Protein AF-A0A382H571-F1 (afdb_monomer)

Nearest PDB structures (foldseek):
  9b1o-assembly1_A  TM=7.768E-01  e=1.531E+00  Homo sapiens
  8wjh-assembly1_A  TM=6.408E-01  e=2.108E+00  Homo sapiens
  8jtv-assembly1_A  TM=7.152E-01  e=9.396E+00  Homo sapiens
  8yf1-assembly1_B  TM=5.845E-01  e=9.396E+00  Homo sapiens

Structure (mmCIF, N/CA/C/O backbone):
data_AF-A0A382H571-F1
#
_entry.id   AF-A0A382H571-F1
#
loop_
_atom_site.group_PDB
_atom_site.id
_atom_site.type_symbol
_atom_site.label_atom_id
_atom_site.label_alt_id
_atom_site.label_comp_id
_atom_site.label_asym_id
_atom_site.label_entity_id
_atom_site.label_seq_id
_atom_site.pdbx_PDB_ins_code
_atom_site.Cartn_x
_atom_site.Cartn_y
_atom_site.Cartn_z
_atom_site.occupancy
_atom_site.B_iso_or_equiv
_atom_site.auth_seq_id
_atom_site.auth_comp_id
_atom_site.auth_asym_id
_atom_site.auth_atom_id
_atom_site.pdbx_PDB_model_num
ATOM 1 N N . MET A 1 1 ? -2.667 -14.119 4.558 1.00 43.91 1 MET A N 1
ATOM 2 C CA . MET A 1 1 ? -2.017 -14.903 3.479 1.00 43.91 1 MET A CA 1
ATOM 3 C C . MET A 1 1 ? -1.829 -14.104 2.186 1.00 43.91 1 MET A C 1
ATOM 5 O O . MET A 1 1 ? -0.728 -14.158 1.660 1.00 43.91 1 MET A O 1
ATOM 9 N N . SER A 1 2 ? -2.808 -13.308 1.715 1.00 62.41 2 SER A N 1
ATOM 10 C CA . SER A 1 2 ? -2.658 -12.503 0.475 1.00 62.41 2 SER A CA 1
ATOM 11 C C . SER A 1 2 ? -1.492 -11.493 0.506 1.00 62.41 2 SER A C 1
ATOM 13 O O . SER A 1 2 ? -0.691 -11.448 -0.422 1.00 62.41 2 SER A O 1
ATOM 15 N N . TYR A 1 3 ? -1.328 -10.744 1.607 1.00 66.88 3 TYR A N 1
ATOM 16 C CA . TYR A 1 3 ? -0.300 -9.695 1.722 1.00 66.88 3 TYR A CA 1
ATOM 17 C C . TYR A 1 3 ? 1.137 -10.214 1.540 1.00 66.88 3 TYR A C 1
ATOM 19 O O . TYR A 1 3 ? 1.905 -9.653 0.764 1.00 66.88 3 TYR A O 1
ATOM 27 N N . TYR A 1 4 ? 1.499 -11.314 2.210 1.00 75.00 4 TYR A N 1
ATOM 28 C CA . TYR A 1 4 ? 2.846 -11.886 2.106 1.00 75.00 4 TYR A CA 1
ATOM 29 C C . TYR A 1 4 ? 3.118 -12.502 0.727 1.00 75.00 4 TYR A C 1
ATOM 31 O O . TYR A 1 4 ? 4.234 -12.382 0.227 1.00 75.00 4 TYR A O 1
ATOM 39 N N . GLY A 1 5 ? 2.099 -13.101 0.095 1.00 76.31 5 GLY A N 1
ATOM 40 C CA . GLY A 1 5 ? 2.202 -13.619 -1.271 1.00 76.31 5 GLY A CA 1
ATOM 41 C C . GLY A 1 5 ? 2.428 -12.506 -2.296 1.00 76.31 5 GLY A C 1
ATOM 42 O O . GLY A 1 5 ? 3.357 -12.586 -3.093 1.00 76.31 5 GLY A O 1
ATOM 43 N N . MET A 1 6 ? 1.649 -11.422 -2.220 1.00 80.94 6 MET A N 1
ATOM 44 C CA . MET A 1 6 ? 1.835 -10.261 -3.094 1.00 80.94 6 MET A CA 1
ATOM 45 C C . MET A 1 6 ? 3.199 -9.602 -2.874 1.00 80.94 6 MET A C 1
ATOM 47 O O . MET A 1 6 ? 3.902 -9.325 -3.837 1.00 80.94 6 MET A O 1
ATOM 51 N N . ARG A 1 7 ? 3.626 -9.443 -1.617 1.00 77.12 7 ARG A N 1
ATOM 52 C CA . ARG A 1 7 ? 4.930 -8.867 -1.263 1.00 77.12 7 ARG A CA 1
ATOM 53 C C . ARG A 1 7 ? 6.107 -9.650 -1.864 1.00 77.12 7 ARG A C 1
ATOM 55 O O . ARG A 1 7 ? 7.063 -9.031 -2.321 1.00 77.12 7 ARG A O 1
ATOM 62 N N . ALA A 1 8 ? 6.028 -10.982 -1.880 1.00 74.25 8 ALA A N 1
ATOM 63 C CA . ALA A 1 8 ? 7.051 -11.845 -2.476 1.00 74.25 8 ALA A CA 1
ATOM 64 C C . ALA A 1 8 ? 7.088 -11.747 -4.010 1.00 74.25 8 ALA A C 1
ATOM 66 O O . ALA A 1 8 ? 8.161 -11.792 -4.607 1.00 74.25 8 ALA A O 1
ATOM 67 N N . LEU A 1 9 ? 5.924 -11.587 -4.642 1.00 81.94 9 LEU A N 1
ATOM 68 C CA . LEU A 1 9 ? 5.798 -11.514 -6.098 1.00 81.94 9 LEU A CA 1
ATOM 69 C C . LEU A 1 9 ? 6.014 -10.102 -6.656 1.00 81.94 9 LEU A C 1
ATOM 71 O O . LEU A 1 9 ? 6.332 -9.970 -7.831 1.00 81.94 9 LEU A O 1
ATOM 75 N N . LEU A 1 10 ? 5.884 -9.053 -5.839 1.00 83.38 10 LEU A N 1
ATOM 76 C CA . LEU A 1 10 ? 5.901 -7.662 -6.296 1.00 83.38 10 LEU A CA 1
ATOM 77 C C . LEU A 1 10 ? 7.212 -7.287 -6.996 1.00 83.38 10 LEU A C 1
ATOM 79 O O . LEU A 1 10 ? 7.202 -6.790 -8.117 1.00 83.38 10 LEU A O 1
ATOM 83 N N . VAL A 1 11 ? 8.346 -7.538 -6.335 1.00 85.50 11 VAL A N 1
ATOM 84 C CA . VAL A 1 11 ? 9.672 -7.237 -6.897 1.00 85.50 11 VAL A CA 1
ATOM 85 C C . VAL A 1 11 ? 9.929 -8.096 -8.128 1.00 85.50 11 VAL A C 1
ATOM 87 O O . VAL A 1 11 ? 10.420 -7.583 -9.124 1.00 85.50 11 VAL A O 1
ATOM 90 N N . LEU A 1 12 ? 9.527 -9.369 -8.077 1.00 85.69 12 LEU A N 1
ATOM 91 C CA . LEU A 1 12 ? 9.708 -10.325 -9.166 1.00 85.69 12 LEU A CA 1
ATOM 92 C C . LEU A 1 12 ? 8.917 -9.923 -10.421 1.00 85.69 12 LEU A C 1
ATOM 94 O O . LEU A 1 12 ? 9.431 -10.033 -11.528 1.00 85.69 12 LEU A O 1
ATOM 98 N N . TYR A 1 13 ? 7.703 -9.395 -10.245 1.00 86.00 13 TYR A N 1
ATOM 99 C CA . TYR A 1 13 ? 6.881 -8.836 -11.318 1.00 86.00 13 TYR A CA 1
ATOM 100 C C . TYR A 1 13 ? 7.481 -7.545 -11.893 1.00 86.00 13 TYR A C 1
ATOM 102 O O . TYR A 1 13 ? 7.550 -7.386 -13.110 1.00 86.00 13 TYR A O 1
ATOM 110 N N . MET A 1 14 ? 7.973 -6.642 -11.035 1.00 85.88 14 MET A N 1
ATOM 111 C CA . MET A 1 14 ? 8.603 -5.392 -11.480 1.00 85.88 14 MET A CA 1
ATOM 112 C C . MET A 1 14 ? 9.878 -5.646 -12.298 1.00 85.88 14 MET A C 1
ATOM 114 O O . MET A 1 14 ? 10.071 -5.015 -13.331 1.00 85.88 14 MET A O 1
ATOM 118 N N . THR A 1 15 ? 10.729 -6.585 -11.873 1.00 88.50 15 THR A N 1
ATOM 119 C CA . THR A 1 15 ? 11.991 -6.906 -12.566 1.00 88.50 15 THR A CA 1
ATOM 120 C C . THR A 1 15 ? 11.844 -7.943 -13.680 1.00 88.50 15 THR A C 1
ATOM 122 O O . THR A 1 15 ? 12.809 -8.208 -14.394 1.00 88.50 15 THR A O 1
ATOM 125 N N . GLY A 1 16 ? 10.679 -8.587 -13.797 1.00 84.62 16 GLY A N 1
ATOM 126 C CA . GLY A 1 16 ? 10.419 -9.619 -14.800 1.00 84.62 16 GLY A CA 1
ATOM 127 C C . GLY A 1 16 ? 10.521 -9.074 -16.225 1.00 84.62 16 GLY A C 1
ATOM 128 O O . GLY A 1 16 ? 10.197 -7.913 -16.477 1.00 84.62 16 GLY A O 1
ATOM 129 N N . ALA A 1 17 ? 10.972 -9.907 -17.163 1.00 77.56 17 ALA A N 1
ATOM 130 C CA . ALA A 1 17 ? 11.160 -9.502 -18.552 1.00 77.56 17 ALA A CA 1
ATOM 131 C C . ALA A 1 17 ? 9.821 -9.193 -19.248 1.00 77.56 17 ALA A C 1
ATOM 133 O O . ALA A 1 17 ? 8.824 -9.882 -19.045 1.00 77.56 17 ALA A O 1
ATOM 134 N N . ILE A 1 18 ? 9.821 -8.185 -20.125 1.00 75.94 18 ILE A N 1
ATOM 135 C CA . ILE A 1 18 ? 8.622 -7.719 -20.851 1.00 75.94 18 ILE A CA 1
ATOM 136 C C . ILE A 1 18 ? 8.166 -8.740 -21.913 1.00 75.94 18 ILE A C 1
ATOM 138 O O . ILE A 1 18 ? 7.001 -8.772 -22.293 1.00 75.94 18 ILE A O 1
ATOM 142 N N . THR A 1 19 ? 9.076 -9.583 -22.409 1.00 70.81 19 THR A N 1
ATOM 143 C CA . THR A 1 19 ? 8.853 -10.442 -23.589 1.00 70.81 19 THR A CA 1
ATOM 144 C C . THR A 1 19 ? 8.652 -11.928 -23.273 1.00 70.81 19 THR A C 1
ATOM 146 O O . THR A 1 19 ? 8.648 -12.745 -24.192 1.00 70.81 19 THR A O 1
ATOM 149 N N . GLU A 1 20 ? 8.534 -12.311 -22.002 1.00 72.38 20 GLU A N 1
ATOM 150 C CA . GLU A 1 20 ? 8.314 -13.708 -21.602 1.00 72.38 20 GLU A CA 1
ATOM 151 C C . GLU A 1 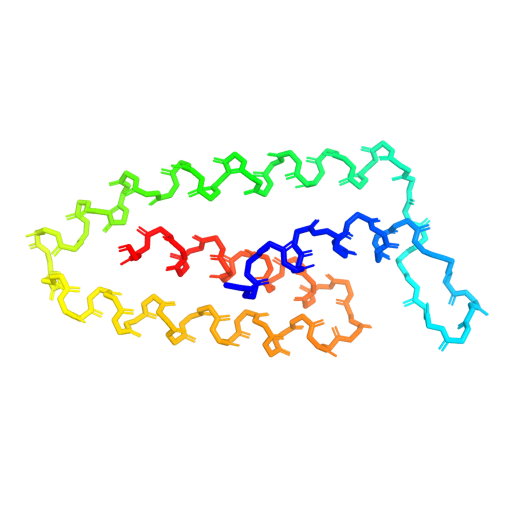20 ? 6.828 -14.113 -21.613 1.00 72.38 20 GLU A C 1
ATOM 153 O O . GLU A 1 20 ? 5.932 -13.290 -21.779 1.00 72.38 20 GLU A O 1
ATOM 158 N N . PHE A 1 21 ? 6.561 -15.411 -21.415 1.00 68.12 21 PHE A N 1
ATOM 159 C CA . PHE A 1 21 ? 5.206 -15.973 -21.308 1.00 68.12 21 PHE A CA 1
ATOM 160 C C . PHE A 1 21 ? 4.386 -15.354 -20.157 1.00 68.12 21 PHE A C 1
ATOM 162 O O . PHE A 1 21 ? 3.159 -15.331 -20.219 1.00 68.12 21 PHE A O 1
ATOM 169 N N . ASN A 1 22 ? 5.060 -14.841 -19.121 1.00 67.81 22 ASN A N 1
ATOM 170 C CA . ASN A 1 22 ? 4.461 -14.056 -18.046 1.00 67.81 22 ASN A CA 1
ATOM 171 C C . ASN A 1 22 ? 5.164 -12.687 -17.979 1.00 67.81 22 ASN A C 1
ATOM 173 O O . ASN A 1 22 ? 6.171 -12.563 -17.277 1.00 67.81 22 ASN A O 1
ATOM 177 N N . PRO A 1 23 ? 4.707 -11.700 -18.769 1.00 72.75 23 PRO A N 1
ATOM 178 C CA . PRO A 1 23 ? 5.404 -10.431 -18.911 1.00 72.75 23 PRO A CA 1
ATOM 179 C C . PRO A 1 23 ? 5.420 -9.656 -17.588 1.00 72.75 23 PRO A C 1
ATOM 181 O O . PRO A 1 23 ? 4.381 -9.446 -16.961 1.00 72.75 23 PRO A O 1
ATOM 184 N N . GLY A 1 24 ? 6.616 -9.237 -17.174 1.00 81.81 24 GLY A N 1
ATOM 185 C CA . GLY A 1 24 ? 6.820 -8.279 -16.087 1.00 81.81 24 GLY A CA 1
ATOM 186 C C . GLY A 1 24 ? 6.915 -6.839 -16.596 1.00 81.81 24 GLY A C 1
ATOM 187 O O . GLY A 1 24 ? 6.636 -6.557 -17.763 1.00 81.81 24 GLY A O 1
ATOM 188 N N . LEU A 1 25 ? 7.336 -5.919 -15.725 1.00 83.19 25 LEU A N 1
ATOM 189 C CA . LEU A 1 25 ? 7.485 -4.495 -16.073 1.00 83.19 25 LEU A CA 1
ATOM 190 C C . LEU A 1 25 ? 8.867 -4.141 -16.650 1.00 83.19 25 LEU A C 1
ATOM 192 O O . LEU A 1 25 ? 9.046 -3.057 -17.198 1.00 83.19 25 LEU A O 1
ATOM 196 N N . GLY A 1 26 ? 9.852 -5.039 -16.555 1.00 84.94 26 GLY A N 1
ATOM 197 C CA . GLY A 1 26 ? 11.206 -4.821 -17.074 1.00 84.94 26 GLY A CA 1
ATOM 198 C C . GLY A 1 26 ? 11.997 -3.719 -16.364 1.00 84.94 26 GLY A C 1
ATOM 199 O O . GLY A 1 26 ? 12.971 -3.218 -16.924 1.00 84.94 26 GLY A O 1
ATOM 200 N N . TRP A 1 27 ? 11.590 -3.322 -15.158 1.00 89.25 27 TRP A N 1
ATOM 201 C CA . TRP A 1 27 ? 12.270 -2.286 -14.385 1.00 89.25 27 TRP A CA 1
ATOM 202 C C . TRP A 1 27 ? 13.574 -2.801 -13.777 1.00 89.25 27 TRP A C 1
ATOM 204 O O . TRP A 1 27 ? 13.766 -4.002 -13.557 1.00 89.25 27 TRP A O 1
ATOM 214 N N . SER A 1 28 ? 14.483 -1.883 -13.454 1.00 91.56 28 SER A N 1
ATOM 215 C CA . SER A 1 28 ? 15.729 -2.253 -12.793 1.00 91.56 28 SER A CA 1
ATOM 216 C C . SER A 1 28 ? 15.476 -2.766 -11.372 1.00 91.56 28 SER A C 1
ATOM 218 O O . SER A 1 28 ? 14.542 -2.360 -10.674 1.00 91.56 28 SER A O 1
ATOM 220 N N . GLN A 1 29 ? 16.379 -3.621 -10.887 1.00 87.75 29 GLN A N 1
ATOM 221 C CA . GLN A 1 29 ? 16.338 -4.100 -9.504 1.00 87.75 29 GLN A CA 1
ATOM 222 C C . GLN A 1 29 ? 16.353 -2.941 -8.493 1.00 87.75 29 GLN A C 1
ATOM 224 O O . GLN A 1 29 ? 15.729 -3.050 -7.440 1.00 87.75 29 GLN A O 1
ATOM 229 N N . MET A 1 30 ? 17.045 -1.841 -8.809 1.00 91.38 30 MET A N 1
ATOM 230 C CA . MET A 1 30 ? 17.128 -0.655 -7.956 1.00 91.38 30 MET A CA 1
ATOM 231 C C . MET A 1 30 ? 15.774 0.054 -7.841 1.00 91.38 30 MET A C 1
ATOM 233 O O . MET A 1 30 ? 15.326 0.326 -6.727 1.00 91.38 30 MET A O 1
ATOM 237 N N . GLU A 1 31 ? 15.097 0.295 -8.965 1.00 89.31 31 GLU A N 1
ATOM 238 C CA . GLU A 1 31 ? 13.763 0.913 -8.998 1.00 89.31 31 GLU A CA 1
ATOM 239 C C . GLU A 1 31 ? 12.731 0.045 -8.273 1.00 89.31 31 GLU A C 1
ATOM 241 O 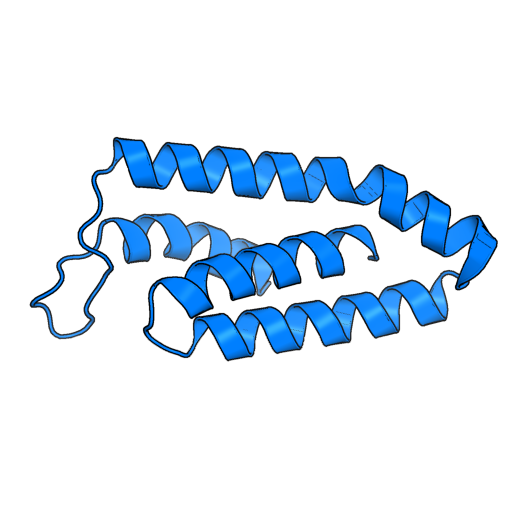O . GLU A 1 31 ? 11.991 0.533 -7.418 1.00 89.31 31 GLU A O 1
ATOM 246 N N . ALA A 1 32 ? 12.742 -1.264 -8.537 1.00 89.00 32 ALA A N 1
ATOM 247 C CA . ALA A 1 32 ? 11.840 -2.217 -7.901 1.00 89.00 32 ALA A CA 1
ATOM 248 C C . ALA A 1 32 ? 11.996 -2.237 -6.368 1.00 89.00 32 ALA A C 1
ATOM 250 O O . ALA A 1 32 ? 11.003 -2.253 -5.639 1.00 89.00 32 ALA A O 1
ATOM 251 N N . GLN A 1 33 ? 13.234 -2.197 -5.859 1.00 89.94 33 GLN A N 1
ATOM 252 C CA . GLN A 1 33 ? 13.494 -2.146 -4.414 1.00 89.94 33 GLN A CA 1
ATOM 253 C C . GLN A 1 33 ? 13.100 -0.801 -3.799 1.00 89.94 33 GLN A C 1
ATOM 255 O O . GLN A 1 33 ? 12.581 -0.777 -2.682 1.00 89.94 33 GLN A O 1
ATOM 260 N N . ALA A 1 34 ? 13.298 0.311 -4.513 1.00 92.94 34 ALA A N 1
ATOM 261 C CA . ALA A 1 34 ? 12.871 1.628 -4.051 1.00 92.94 34 ALA A CA 1
ATOM 262 C C . ALA A 1 34 ? 11.344 1.693 -3.886 1.00 92.94 34 ALA A C 1
ATOM 264 O O . ALA A 1 34 ? 10.851 2.070 -2.822 1.00 92.94 34 ALA A O 1
ATOM 265 N N . ILE A 1 35 ? 10.593 1.246 -4.897 1.00 92.06 35 ILE A N 1
ATOM 266 C CA . ILE A 1 35 ? 9.122 1.207 -4.863 1.00 92.06 35 ILE A CA 1
ATOM 267 C C . ILE A 1 35 ? 8.634 0.275 -3.758 1.00 92.06 35 ILE A C 1
ATOM 269 O O . ILE A 1 35 ? 7.745 0.634 -2.988 1.00 92.06 35 ILE A O 1
ATOM 273 N N . TYR A 1 36 ? 9.249 -0.897 -3.630 1.00 90.88 36 TYR A N 1
ATOM 274 C CA . TYR A 1 36 ? 8.935 -1.837 -2.564 1.00 90.88 36 TYR A CA 1
ATOM 275 C C . TYR A 1 36 ? 9.181 -1.253 -1.165 1.00 90.88 36 TYR A C 1
ATOM 277 O O . TYR A 1 36 ? 8.338 -1.399 -0.278 1.00 90.88 36 TYR A O 1
ATOM 285 N N . GLY A 1 37 ? 10.307 -0.565 -0.961 1.00 91.75 37 GLY A N 1
ATOM 286 C CA . GLY A 1 37 ? 10.631 0.096 0.302 1.00 91.75 37 GLY A CA 1
ATOM 287 C C . GLY A 1 37 ? 9.616 1.180 0.662 1.00 91.75 37 GLY A C 1
ATOM 288 O O . GLY A 1 37 ? 9.127 1.208 1.793 1.00 91.75 37 GLY A O 1
ATOM 289 N N . ILE A 1 38 ? 9.238 2.015 -0.312 1.00 94.00 38 ILE A N 1
ATOM 290 C CA . ILE A 1 38 ? 8.198 3.040 -0.145 1.00 94.00 38 ILE A CA 1
ATOM 291 C C . ILE A 1 38 ? 6.857 2.388 0.195 1.00 94.00 38 ILE A C 1
ATOM 293 O O . ILE A 1 38 ? 6.212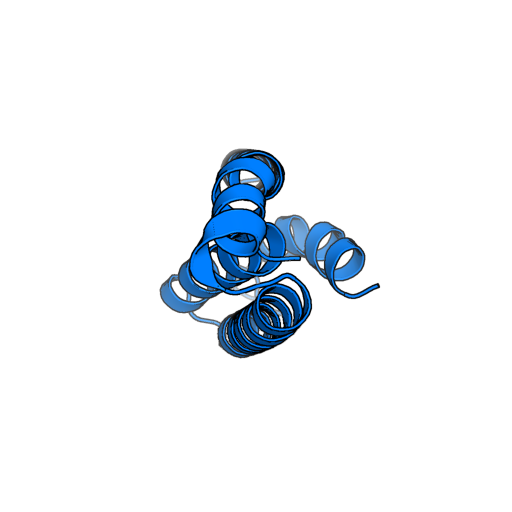 2.799 1.155 1.00 94.00 38 ILE A O 1
ATOM 297 N N . TYR A 1 39 ? 6.456 1.351 -0.542 1.00 91.88 39 TYR A N 1
ATOM 298 C CA . TYR A 1 39 ? 5.212 0.624 -0.299 1.00 91.88 39 TYR A CA 1
ATOM 299 C C . TYR A 1 39 ? 5.151 0.075 1.132 1.00 91.88 39 TYR A C 1
ATOM 301 O O . TYR A 1 39 ? 4.199 0.355 1.858 1.00 91.88 39 TYR A O 1
ATOM 309 N N . VAL A 1 40 ? 6.187 -0.641 1.577 1.00 91.19 40 VAL A N 1
ATOM 310 C CA . VAL A 1 40 ? 6.240 -1.197 2.937 1.00 91.19 40 VAL A CA 1
ATOM 311 C C . VAL A 1 40 ? 6.226 -0.084 3.986 1.00 91.19 40 VAL A C 1
ATOM 313 O O . VAL A 1 40 ? 5.483 -0.181 4.962 1.00 91.19 40 VAL A O 1
ATOM 316 N N . GLY A 1 41 ? 7.004 0.983 3.785 1.00 94.06 41 GLY A N 1
ATOM 317 C CA . GLY A 1 41 ? 7.022 2.134 4.688 1.00 94.06 41 GLY A CA 1
ATOM 318 C C . GLY A 1 41 ? 5.647 2.790 4.821 1.00 94.06 41 GLY A C 1
ATOM 319 O O . GLY A 1 41 ? 5.206 3.076 5.932 1.00 94.06 41 GLY A O 1
ATOM 320 N N . MET A 1 42 ? 4.936 2.953 3.705 1.00 94.50 42 MET A N 1
ATOM 321 C CA . MET A 1 42 ? 3.599 3.544 3.680 1.00 94.50 42 MET A CA 1
ATOM 322 C C . MET A 1 42 ? 2.547 2.650 4.332 1.00 94.50 42 MET A C 1
ATOM 324 O O . MET A 1 42 ? 1.699 3.167 5.052 1.00 94.50 42 MET A O 1
ATOM 328 N N . VAL A 1 43 ? 2.619 1.326 4.152 1.00 92.31 43 VAL A N 1
ATOM 329 C CA . VAL A 1 43 ? 1.727 0.384 4.853 1.00 92.31 43 VAL A CA 1
ATOM 330 C C . VAL A 1 43 ? 1.834 0.569 6.366 1.00 92.31 43 VAL A C 1
ATOM 332 O O . VAL A 1 43 ? 0.813 0.702 7.032 1.00 92.31 43 VAL A O 1
ATOM 335 N N . TYR A 1 44 ? 3.053 0.625 6.910 1.00 92.56 44 TYR A N 1
ATOM 336 C CA . TYR A 1 44 ? 3.248 0.828 8.349 1.00 92.56 44 TYR A CA 1
ATOM 337 C C . TYR A 1 44 ? 2.865 2.235 8.808 1.00 92.56 44 TYR A C 1
ATOM 339 O O . TYR A 1 44 ? 2.296 2.392 9.886 1.00 92.56 44 TYR A O 1
ATOM 347 N N . PHE A 1 45 ? 3.147 3.253 7.996 1.00 94.75 45 PHE A N 1
ATOM 348 C CA . PHE A 1 45 ? 2.768 4.629 8.298 1.00 94.75 45 PHE A CA 1
ATOM 349 C C . PHE A 1 45 ? 1.245 4.802 8.374 1.00 94.75 45 PHE A C 1
ATOM 351 O O . PHE A 1 45 ? 0.751 5.450 9.294 1.00 94.75 45 PHE A O 1
ATOM 358 N N . MET A 1 46 ? 0.496 4.194 7.448 1.00 94.50 46 MET A N 1
ATOM 359 C CA . MET A 1 46 ? -0.949 4.398 7.306 1.00 94.50 46 MET A CA 1
ATOM 360 C C . MET A 1 46 ? -1.775 3.813 8.464 1.00 94.50 46 MET A C 1
ATOM 362 O O . MET A 1 46 ? -2.912 4.238 8.670 1.00 94.50 46 MET A O 1
ATOM 366 N N . VAL A 1 47 ? -1.199 2.913 9.270 1.00 92.12 47 VAL A N 1
ATOM 367 C CA . VAL A 1 47 ? -1.836 2.379 10.489 1.00 92.12 47 VAL A CA 1
ATOM 368 C C . VAL A 1 47 ? -2.173 3.496 11.483 1.00 92.12 47 VAL A C 1
ATOM 370 O O . VAL A 1 47 ? -3.212 3.454 12.134 1.00 92.12 47 VAL A O 1
ATOM 373 N N . VAL A 1 48 ? -1.333 4.532 11.585 1.00 94.00 48 VAL A N 1
ATOM 374 C CA . VAL A 1 48 ? -1.544 5.639 12.534 1.00 94.00 48 VAL A CA 1
ATOM 375 C C . VAL A 1 48 ? -2.784 6.480 12.183 1.00 94.00 48 VAL A C 1
ATOM 377 O O . VAL A 1 48 ? -3.688 6.575 13.018 1.00 94.00 48 VAL A O 1
ATOM 380 N N . PRO A 1 49 ? -2.890 7.088 10.982 1.00 94.75 49 PRO A N 1
ATOM 381 C CA . PRO A 1 49 ? -4.080 7.851 10.618 1.00 94.75 49 PRO A CA 1
ATOM 382 C C . PRO A 1 49 ? -5.322 6.967 10.455 1.00 94.75 49 PRO A C 1
ATOM 384 O O . PRO A 1 49 ? -6.428 7.423 10.741 1.00 94.75 49 PRO A O 1
ATOM 387 N N . GLY A 1 50 ? -5.169 5.715 10.017 1.00 92.12 50 GLY A N 1
ATOM 388 C CA . GLY A 1 50 ? -6.298 4.803 9.858 1.00 92.12 50 GLY A CA 1
ATOM 389 C C . GLY A 1 50 ? -6.879 4.323 11.190 1.00 92.12 50 GLY A C 1
ATOM 390 O O . GLY A 1 50 ? -8.100 4.323 11.339 1.00 92.12 50 GLY A O 1
ATOM 391 N N . GLY A 1 51 ? -6.037 4.053 12.193 1.00 92.06 51 GLY A N 1
ATOM 392 C CA . GLY A 1 51 ? -6.477 3.781 13.565 1.00 92.06 51 GLY A CA 1
ATOM 393 C C . GLY A 1 51 ? -7.217 4.972 14.174 1.00 92.06 51 GLY A C 1
ATOM 394 O O . GLY A 1 51 ? -8.335 4.827 14.660 1.00 92.06 51 GLY A O 1
ATOM 395 N N . TRP A 1 52 ? -6.673 6.185 14.027 1.00 94.81 52 TRP A N 1
ATOM 396 C CA . TRP A 1 52 ? -7.360 7.401 14.474 1.00 94.81 52 TRP A CA 1
ATOM 397 C C . TRP A 1 52 ? -8.737 7.579 13.809 1.00 94.81 52 TRP A C 1
ATOM 399 O O . TRP A 1 52 ? -9.707 7.957 14.471 1.00 94.81 52 TRP A O 1
ATOM 409 N N . LEU A 1 53 ? -8.848 7.285 12.511 1.00 92.62 53 LEU A N 1
ATOM 410 C CA . LEU A 1 53 ? -10.110 7.352 11.772 1.00 92.62 53 LEU A CA 1
ATOM 411 C C . LEU A 1 53 ? -11.116 6.285 12.244 1.00 92.62 53 LEU A C 1
ATOM 413 O O . LEU A 1 53 ? -12.320 6.558 12.328 1.00 92.62 53 LEU A O 1
ATOM 417 N N . ALA A 1 54 ? -10.633 5.085 12.573 1.00 92.12 54 ALA A N 1
ATOM 418 C CA . ALA A 1 54 ? -11.443 4.013 13.141 1.00 92.12 54 ALA A CA 1
ATOM 419 C C . ALA A 1 54 ? -11.984 4.385 14.529 1.00 92.12 5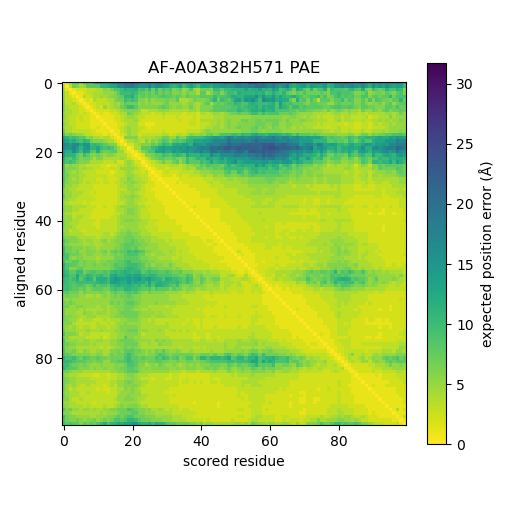4 ALA A C 1
ATOM 421 O O . ALA A 1 54 ? -13.173 4.182 14.781 1.00 92.12 54 ALA A O 1
ATOM 422 N N . ASP A 1 55 ? -11.154 4.988 15.378 1.00 92.00 55 ASP A N 1
ATOM 423 C CA . ASP A 1 55 ? -11.498 5.332 16.761 1.00 92.00 55 ASP A CA 1
ATOM 424 C C . ASP A 1 55 ? -12.491 6.499 16.852 1.00 92.00 55 ASP A C 1
ATOM 426 O O . ASP A 1 55 ? -13.391 6.490 17.690 1.00 92.00 55 ASP A O 1
ATOM 430 N N . ASN A 1 56 ? -12.346 7.508 15.985 1.00 92.31 56 ASN A N 1
ATOM 431 C CA . ASN A 1 56 ? -13.060 8.781 16.140 1.00 92.31 56 ASN A CA 1
ATOM 432 C C . ASN A 1 56 ? -14.252 8.969 15.194 1.00 92.31 56 ASN A C 1
ATOM 434 O O . ASN A 1 56 ? -15.129 9.780 15.487 1.00 92.31 56 ASN A O 1
ATOM 438 N N . ILE A 1 57 ? -14.287 8.280 14.048 1.00 92.69 57 ILE A N 1
ATOM 439 C CA . ILE A 1 57 ? -15.263 8.577 12.982 1.00 92.69 57 ILE A CA 1
ATOM 440 C C . ILE A 1 57 ? -16.065 7.337 12.590 1.00 92.69 57 ILE A C 1
ATOM 442 O O . ILE A 1 57 ? -17.295 7.377 12.558 1.00 92.69 57 ILE A O 1
ATOM 446 N N . LEU A 1 58 ? -15.390 6.238 12.247 1.00 87.94 58 LEU A N 1
ATOM 447 C CA . LEU A 1 58 ? -16.044 5.091 11.605 1.00 87.94 58 LEU A CA 1
ATOM 448 C C . LEU A 1 58 ? -16.522 4.027 12.600 1.00 87.94 58 LEU A C 1
ATOM 450 O O . LEU A 1 58 ? -17.540 3.374 12.354 1.00 87.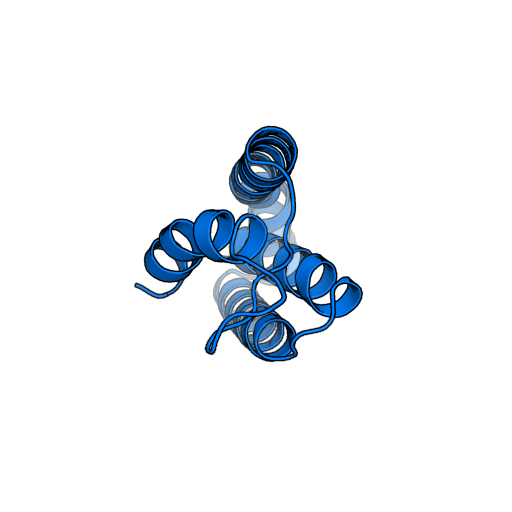94 58 LEU A O 1
ATOM 454 N N . GLY A 1 59 ? -15.801 3.846 13.704 1.00 89.12 59 GLY A N 1
ATOM 455 C CA . GLY A 1 59 ? -15.899 2.670 14.561 1.00 89.12 59 GLY A CA 1
ATOM 456 C C . GLY A 1 59 ? -15.183 1.459 13.950 1.00 89.12 59 GLY A C 1
ATOM 457 O O . GLY A 1 59 ? -15.238 1.222 12.739 1.00 89.12 59 GLY A O 1
ATOM 458 N N . HIS A 1 60 ? -14.549 0.647 14.801 1.00 87.81 60 HIS A N 1
ATOM 459 C CA . HIS A 1 60 ? -13.672 -0.459 14.389 1.00 87.81 60 HIS A CA 1
ATOM 460 C C . HIS A 1 60 ? -14.304 -1.430 13.378 1.00 87.81 60 HIS A C 1
ATOM 462 O O . HIS A 1 60 ? -13.682 -1.776 12.380 1.00 87.81 60 HIS A O 1
ATOM 468 N N . GLN A 1 61 ? -15.563 -1.839 13.578 1.00 91.44 61 GLN A N 1
ATOM 469 C CA . GLN A 1 61 ? -16.211 -2.815 12.691 1.00 91.44 61 GLN A CA 1
ATOM 470 C C . GLN A 1 61 ? -16.382 -2.289 11.256 1.00 91.44 61 GLN A C 1
ATOM 472 O O . GLN A 1 61 ? -16.194 -3.033 10.293 1.00 91.44 61 GLN A O 1
ATOM 477 N N . LYS A 1 62 ? -16.730 -1.005 11.098 1.00 91.94 62 LYS A N 1
ATOM 478 C CA . LYS A 1 62 ? -16.885 -0.386 9.776 1.00 91.94 62 LYS A CA 1
ATOM 479 C C . LYS A 1 62 ? -15.530 -0.100 9.141 1.00 91.94 62 LYS A C 1
ATOM 481 O O . LYS A 1 62 ? -15.395 -0.309 7.941 1.00 91.94 62 LYS A O 1
ATOM 486 N N . ALA A 1 63 ? -14.543 0.330 9.929 1.00 92.62 63 ALA A N 1
ATOM 487 C CA . ALA A 1 63 ? -13.179 0.539 9.451 1.00 92.62 63 ALA A CA 1
ATOM 488 C C . ALA A 1 63 ? -12.606 -0.743 8.830 1.00 92.62 63 ALA A C 1
ATOM 490 O O . ALA A 1 63 ? -12.194 -0.721 7.671 1.00 92.62 63 ALA A O 1
ATOM 491 N N . VAL A 1 64 ? -12.740 -1.879 9.524 1.00 93.00 64 VAL A N 1
ATOM 492 C CA . VAL A 1 64 ? -12.293 -3.185 9.017 1.00 93.00 64 VAL A CA 1
ATOM 493 C C . VAL A 1 64 ? -13.034 -3.586 7.738 1.00 93.00 64 VAL A C 1
ATOM 495 O O . VAL A 1 64 ? -12.412 -4.048 6.781 1.00 93.00 64 VAL A O 1
ATOM 498 N N . LEU A 1 65 ? -14.357 -3.385 7.680 1.00 93.75 65 LEU A N 1
ATOM 499 C CA . LEU A 1 65 ? -15.152 -3.711 6.492 1.00 93.75 65 LEU A CA 1
ATOM 500 C C . LEU A 1 65 ? -14.737 -2.866 5.276 1.00 93.75 65 LEU A C 1
ATOM 502 O O . LEU A 1 65 ? -14.525 -3.410 4.191 1.00 93.75 65 LEU A O 1
ATOM 506 N N . TYR A 1 66 ? -14.597 -1.548 5.447 1.00 94.00 66 TYR A N 1
ATOM 507 C CA . TYR A 1 66 ? -14.149 -0.655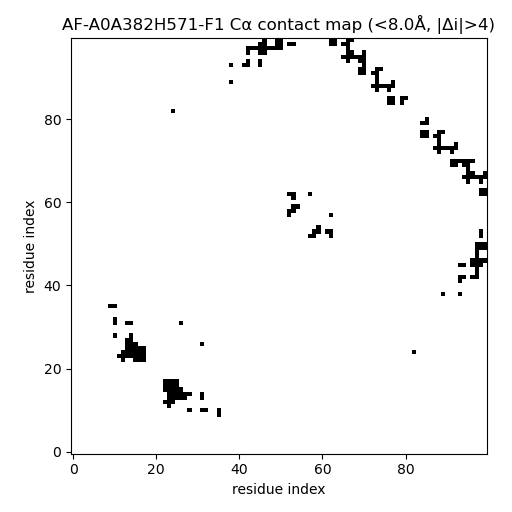 4.377 1.00 94.00 66 TYR A CA 1
ATOM 508 C C . TYR A 1 66 ? -12.707 -0.957 3.959 1.00 94.00 66 TYR A C 1
ATOM 510 O O . TYR A 1 66 ? -12.439 -1.038 2.761 1.00 94.00 66 TYR A O 1
ATOM 518 N N . GLY A 1 67 ? -11.806 -1.207 4.912 1.00 92.94 67 GLY A N 1
ATOM 519 C CA . GLY A 1 67 ? -10.423 -1.600 4.643 1.00 92.94 67 GLY A CA 1
ATOM 520 C C . GLY A 1 67 ? -10.338 -2.868 3.795 1.00 92.94 67 GLY A C 1
ATOM 521 O O . GLY A 1 67 ? -9.676 -2.880 2.756 1.00 92.94 67 GLY A O 1
ATOM 522 N N . ALA A 1 68 ? -11.095 -3.907 4.159 1.00 92.75 68 ALA A N 1
ATOM 523 C CA . AL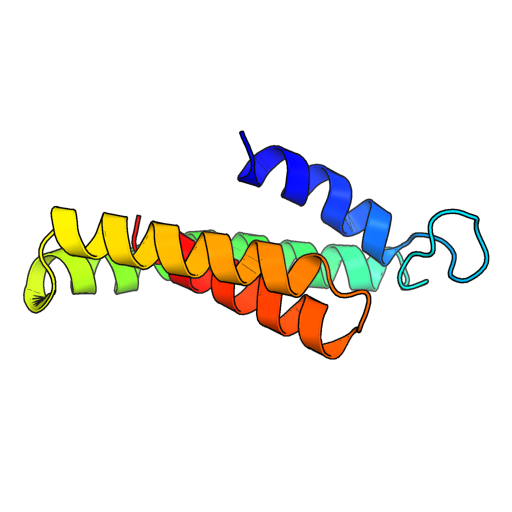A A 1 68 ? -11.160 -5.152 3.398 1.00 92.75 68 ALA A CA 1
ATOM 524 C C . ALA A 1 68 ? -11.692 -4.951 1.966 1.00 92.75 68 ALA A C 1
ATOM 526 O O . ALA A 1 68 ? -11.135 -5.515 1.022 1.00 92.75 68 ALA A O 1
ATOM 527 N N . MET A 1 69 ? -12.729 -4.124 1.779 1.00 94.31 69 MET A N 1
ATOM 528 C CA . MET A 1 69 ? -13.257 -3.807 0.444 1.00 94.31 69 MET A CA 1
ATOM 529 C C . MET A 1 69 ? -12.242 -3.043 -0.414 1.00 94.31 69 MET A C 1
ATOM 531 O O . MET A 1 69 ? -12.071 -3.364 -1.590 1.00 94.31 69 MET A O 1
ATOM 535 N N . ILE A 1 70 ? -11.528 -2.076 0.165 1.00 94.31 70 ILE A N 1
ATOM 536 C CA . ILE A 1 70 ? -10.497 -1.305 -0.543 1.00 94.31 70 ILE A CA 1
ATOM 537 C C . ILE A 1 70 ? -9.326 -2.215 -0.951 1.00 94.31 70 ILE A C 1
ATOM 539 O O . ILE A 1 70 ? -8.859 -2.136 -2.086 1.00 94.31 70 ILE A O 1
ATOM 543 N N . ILE A 1 71 ? -8.887 -3.129 -0.078 1.00 92.44 71 ILE A N 1
ATOM 544 C CA . ILE A 1 71 ? -7.829 -4.104 -0.404 1.00 92.44 71 ILE A CA 1
ATOM 545 C C . ILE A 1 71 ? -8.265 -5.030 -1.541 1.00 92.44 71 ILE A C 1
ATOM 547 O O . ILE A 1 71 ? -7.478 -5.294 -2.452 1.00 92.44 71 ILE A O 1
ATOM 551 N N . ALA A 1 72 ? -9.511 -5.515 -1.514 1.00 92.00 72 ALA A N 1
ATOM 552 C CA . ALA A 1 72 ? -10.046 -6.345 -2.588 1.00 92.00 72 ALA A CA 1
ATOM 553 C C . ALA A 1 72 ? -10.005 -5.600 -3.931 1.00 92.00 72 ALA A C 1
ATOM 555 O O . ALA A 1 72 ? -9.495 -6.143 -4.910 1.00 92.00 72 ALA A O 1
ATOM 556 N N . LEU A 1 73 ? -10.449 -4.339 -3.963 1.00 92.50 73 LEU A N 1
ATOM 557 C CA . LEU A 1 73 ? -10.364 -3.488 -5.154 1.00 92.50 73 LEU A CA 1
ATOM 558 C C . LEU A 1 73 ? -8.917 -3.286 -5.621 1.00 92.50 73 LEU A C 1
ATOM 560 O O . LEU A 1 73 ? -8.650 -3.414 -6.813 1.00 92.50 73 LEU A O 1
ATOM 564 N N . GLY A 1 74 ? -7.976 -3.059 -4.701 1.00 90.81 74 GLY A N 1
ATOM 565 C CA . GLY A 1 74 ? -6.549 -2.954 -5.0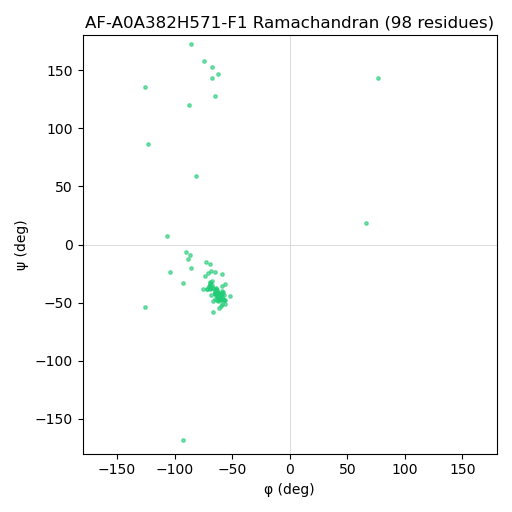16 1.00 90.81 74 GLY A CA 1
ATOM 566 C C . GLY A 1 74 ? -6.000 -4.200 -5.714 1.00 90.81 74 GLY A C 1
ATOM 567 O O . GLY A 1 74 ? -5.309 -4.102 -6.730 1.00 90.81 74 GLY A O 1
ATOM 568 N N . HIS A 1 75 ? -6.373 -5.389 -5.238 1.00 89.00 75 HIS A N 1
ATOM 569 C CA . HIS A 1 75 ? -6.000 -6.644 -5.891 1.00 89.00 75 HIS A CA 1
ATOM 570 C C . HIS A 1 75 ? -6.656 -6.825 -7.265 1.00 89.00 75 HIS A C 1
ATOM 572 O O . HIS A 1 75 ? -5.990 -7.304 -8.182 1.00 89.00 75 HIS A O 1
ATOM 578 N N . PHE A 1 76 ? -7.910 -6.402 -7.448 1.00 88.62 76 PHE A N 1
ATOM 579 C CA . PHE A 1 76 ? -8.543 -6.405 -8.771 1.00 88.62 76 PHE A CA 1
ATOM 580 C C . PHE A 1 76 ? -7.828 -5.469 -9.749 1.00 88.62 76 PHE A C 1
ATOM 582 O O . PHE A 1 76 ? -7.612 -5.841 -10.899 1.00 88.62 76 PHE A O 1
ATOM 589 N N . THR A 1 77 ? -7.401 -4.286 -9.303 1.00 88.31 77 THR A N 1
ATOM 590 C CA . THR A 1 77 ? -6.646 -3.354 -10.156 1.00 88.31 77 THR A CA 1
ATOM 591 C C . THR A 1 77 ? -5.242 -3.856 -10.492 1.00 88.31 77 THR A C 1
ATOM 593 O O . THR A 1 77 ? -4.773 -3.621 -11.601 1.00 88.31 77 THR A O 1
ATOM 596 N N . LEU A 1 78 ? -4.605 -4.609 -9.587 1.00 85.44 78 LEU A N 1
ATOM 597 C CA . LEU A 1 78 ? -3.314 -5.262 -9.841 1.00 85.44 78 LEU A CA 1
ATOM 598 C C . LEU A 1 78 ? -3.407 -6.396 -10.870 1.00 85.44 78 LEU A C 1
ATOM 600 O O . LEU A 1 78 ? -2.403 -6.731 -11.488 1.00 85.44 78 LEU A O 1
ATOM 604 N N . ALA A 1 79 ? -4.590 -6.986 -11.066 1.00 84.75 79 ALA A N 1
ATOM 605 C CA . ALA A 1 79 ? -4.794 -8.020 -12.080 1.00 84.75 79 ALA A CA 1
ATOM 606 C C . ALA A 1 79 ? -4.798 -7.459 -13.514 1.00 84.75 79 ALA A C 1
ATOM 608 O O . ALA A 1 79 ? -4.688 -8.223 -14.471 1.00 84.75 79 ALA A O 1
ATOM 609 N N . ILE A 1 80 ? -4.935 -6.138 -13.674 1.00 84.31 80 ILE A N 1
ATOM 610 C CA . ILE A 1 80 ? -4.887 -5.469 -14.973 1.00 84.31 80 ILE A CA 1
ATOM 611 C C . ILE A 1 80 ? -3.414 -5.143 -15.285 1.00 84.31 80 ILE A C 1
ATOM 613 O O . ILE A 1 80 ? -2.803 -4.387 -14.524 1.00 84.31 80 ILE A O 1
ATOM 617 N N . PRO A 1 81 ? -2.836 -5.666 -16.386 1.00 74.25 81 PRO A N 1
ATOM 618 C CA . PRO A 1 81 ? -1.412 -5.534 -16.706 1.00 74.25 81 PRO A CA 1
ATOM 619 C C . PRO A 1 81 ? -1.100 -4.172 -17.352 1.00 74.25 81 PRO A C 1
ATOM 621 O O . PRO A 1 81 ? -0.656 -4.089 -18.494 1.00 74.25 81 PRO A O 1
ATOM 624 N N . ILE A 1 82 ? -1.392 -3.084 -16.637 1.00 80.81 82 ILE A N 1
ATOM 625 C CA . ILE A 1 82 ? -1.131 -1.699 -17.046 1.00 80.81 82 ILE A CA 1
ATOM 626 C C . ILE A 1 82 ? -0.322 -1.015 -15.932 1.00 80.81 82 ILE A C 1
ATOM 628 O O . ILE A 1 82 ? -0.638 -1.140 -14.750 1.00 80.81 82 ILE A O 1
ATOM 632 N N . GLU A 1 83 ? 0.724 -0.261 -16.280 1.00 78.00 83 GLU A N 1
ATOM 633 C CA . GLU A 1 83 ? 1.582 0.397 -15.278 1.00 78.00 83 GLU A CA 1
ATOM 634 C C . GLU A 1 83 ? 0.799 1.354 -14.366 1.00 78.00 83 GLU A C 1
ATOM 636 O O . GLU A 1 83 ? 0.991 1.354 -13.148 1.00 78.00 83 GLU A O 1
ATOM 641 N N . GLN A 1 84 ? -0.140 2.139 -14.911 1.00 83.75 84 GLN A N 1
ATOM 642 C CA . GLN A 1 84 ? -0.954 3.037 -14.085 1.00 83.75 84 GLN A CA 1
ATOM 643 C C . GLN A 1 84 ? -1.844 2.274 -13.093 1.00 83.75 84 GLN A C 1
ATOM 645 O O . GLN A 1 84 ? -2.022 2.723 -11.959 1.00 83.75 84 GLN A O 1
ATOM 650 N N . THR A 1 85 ? -2.397 1.120 -13.488 1.00 85.94 85 THR A N 1
ATOM 651 C CA . THR A 1 85 ? -3.249 0.311 -12.602 1.00 85.94 85 THR A CA 1
ATOM 652 C C . THR A 1 85 ? -2.433 -0.401 -11.531 1.00 85.94 85 THR A C 1
ATOM 654 O O . THR A 1 85 ? -2.944 -0.609 -10.432 1.00 85.94 85 THR A O 1
ATOM 657 N N . PHE A 1 86 ? -1.156 -0.689 -11.798 1.00 87.44 86 PHE A N 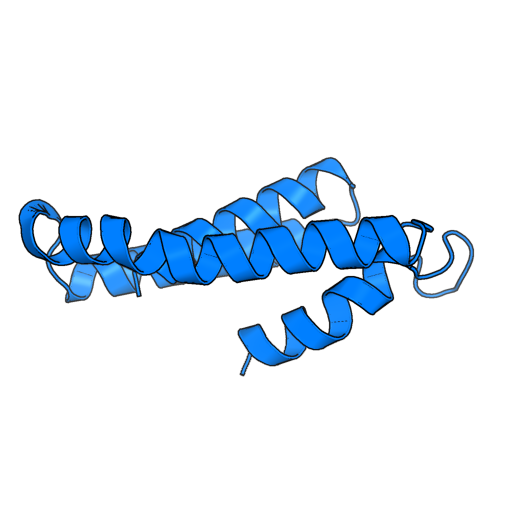1
ATOM 658 C CA . PHE A 1 86 ? -0.231 -1.229 -10.807 1.00 87.44 86 PHE A CA 1
ATOM 659 C C . PHE A 1 86 ? -0.025 -0.267 -9.629 1.00 87.44 86 PHE A C 1
ATOM 661 O O . PHE A 1 86 ? -0.282 -0.631 -8.480 1.00 87.44 86 PHE A O 1
ATOM 668 N N . PHE A 1 87 ? 0.362 0.985 -9.899 1.00 88.81 87 PHE A N 1
ATOM 669 C CA . PHE A 1 87 ? 0.544 1.988 -8.842 1.00 88.81 87 PHE A CA 1
ATOM 670 C C . PHE A 1 87 ? -0.756 2.298 -8.103 1.00 88.81 87 PHE A C 1
ATOM 672 O O . PHE A 1 87 ? -0.769 2.413 -6.878 1.00 88.81 87 PHE A O 1
ATOM 679 N N . LEU A 1 88 ? -1.863 2.394 -8.837 1.00 91.44 88 LEU A N 1
ATOM 680 C CA . LEU A 1 88 ? -3.180 2.634 -8.260 1.00 91.44 88 LEU A CA 1
ATOM 681 C C . LEU A 1 88 ? -3.610 1.477 -7.341 1.00 91.44 88 LEU A C 1
ATOM 683 O O . LEU A 1 88 ? -4.118 1.715 -6.244 1.00 91.44 88 LEU A O 1
ATOM 687 N N . GLY A 1 89 ? -3.315 0.236 -7.728 1.00 90.50 89 GLY A N 1
ATOM 688 C CA . GLY A 1 89 ? -3.537 -0.938 -6.892 1.00 90.50 89 GLY A CA 1
ATOM 689 C C . GLY A 1 89 ? -2.698 -0.937 -5.619 1.00 90.50 89 GLY A C 1
ATOM 690 O O . GLY A 1 89 ? -3.231 -1.211 -4.543 1.00 90.50 89 GLY A O 1
ATOM 691 N N . LEU A 1 90 ? -1.419 -0.552 -5.699 1.00 91.38 90 LEU A N 1
ATOM 692 C CA . LEU A 1 90 ? -0.567 -0.383 -4.516 1.00 91.38 90 LEU A CA 1
ATOM 693 C C . LEU A 1 90 ? -1.130 0.660 -3.547 1.00 91.38 90 LEU A C 1
ATOM 695 O O . LEU A 1 90 ? -1.175 0.408 -2.343 1.00 91.38 90 LEU A O 1
ATOM 699 N N . ILE A 1 91 ? -1.599 1.798 -4.063 1.00 92.62 91 ILE A N 1
ATOM 700 C CA . ILE A 1 91 ? -2.214 2.859 -3.253 1.00 92.62 91 ILE A CA 1
ATOM 701 C C . ILE A 1 91 ? -3.451 2.327 -2.528 1.00 92.62 91 ILE A C 1
ATOM 703 O O . ILE A 1 91 ? -3.583 2.530 -1.321 1.00 92.62 91 ILE A O 1
ATOM 707 N N . PHE A 1 92 ? -4.335 1.604 -3.218 1.00 92.94 92 PHE A N 1
ATOM 708 C CA . PHE A 1 92 ? -5.503 1.008 -2.570 1.00 92.94 92 PHE A CA 1
ATOM 709 C C . PHE A 1 92 ? -5.119 0.002 -1.490 1.00 92.94 92 PHE A C 1
ATOM 711 O O . PHE A 1 92 ? -5.670 0.058 -0.392 1.00 92.94 92 PHE A O 1
ATOM 718 N N . VAL A 1 93 ? -4.141 -0.871 -1.737 1.00 92.00 93 VAL A N 1
ATOM 719 C CA . VAL A 1 93 ? -3.706 -1.824 -0.708 1.00 92.00 93 VAL A CA 1
ATOM 720 C C . VAL A 1 93 ? -3.130 -1.098 0.512 1.00 92.00 93 VAL A C 1
ATOM 722 O O . VAL A 1 93 ? -3.480 -1.461 1.634 1.00 92.00 93 VAL A O 1
ATOM 725 N N . VAL A 1 94 ? -2.321 -0.049 0.331 1.00 93.81 94 VAL A N 1
ATOM 726 C CA . VAL A 1 94 ? -1.795 0.774 1.439 1.00 93.81 94 VAL A CA 1
ATOM 727 C C . VAL A 1 94 ? -2.931 1.401 2.248 1.00 93.81 94 VAL A C 1
ATOM 729 O O . VAL A 1 94 ? -2.971 1.253 3.469 1.00 93.81 94 VAL A O 1
ATOM 732 N N . LEU A 1 95 ? -3.870 2.072 1.577 1.00 93.50 95 LEU A N 1
ATOM 733 C CA . LEU A 1 95 ? -4.983 2.761 2.234 1.00 93.50 95 LEU A CA 1
ATOM 734 C C . LEU A 1 95 ? -5.892 1.789 2.983 1.00 93.50 95 LEU A C 1
ATOM 736 O O . LEU A 1 95 ? -6.251 2.038 4.131 1.00 93.50 95 LEU A O 1
ATOM 740 N N . GLY A 1 96 ? -6.244 0.672 2.350 1.00 90.69 96 GLY A N 1
ATOM 741 C CA . GLY A 1 96 ? -7.096 -0.335 2.964 1.00 90.69 96 GLY A CA 1
ATOM 742 C C . GLY A 1 96 ? -6.412 -1.051 4.128 1.00 90.69 96 GLY A C 1
ATOM 743 O O . GLY A 1 96 ? -7.073 -1.335 5.120 1.00 90.69 96 GLY A O 1
ATOM 744 N N . THR A 1 97 ? -5.093 -1.276 4.057 1.00 91.50 97 THR A N 1
ATOM 745 C CA . THR A 1 97 ? -4.327 -1.880 5.164 1.00 91.50 97 THR A CA 1
ATOM 746 C C . THR A 1 97 ? -4.225 -0.945 6.364 1.00 91.50 97 THR A C 1
ATOM 748 O O . THR A 1 97 ? -4.246 -1.421 7.489 1.00 91.50 97 THR A O 1
ATOM 751 N N . GLY A 1 98 ? -4.166 0.374 6.155 1.00 90.69 98 GLY A N 1
ATOM 752 C CA . GLY A 1 98 ? -4.165 1.330 7.264 1.00 90.69 98 GLY A CA 1
ATOM 753 C C . GLY A 1 98 ? -5.460 1.340 8.086 1.00 90.69 98 GLY A C 1
ATOM 754 O O . GLY A 1 98 ? -5.431 1.744 9.241 1.00 90.69 98 GLY A O 1
ATOM 755 N N . LEU A 1 99 ? -6.584 0.905 7.505 1.00 88.75 99 LEU A N 1
ATOM 756 C CA . LEU A 1 99 ? -7.906 0.865 8.152 1.00 88.75 99 LEU A CA 1
ATOM 757 C C . LEU A 1 99 ? -8.208 -0.449 8.890 1.00 88.75 99 LEU A C 1
ATOM 759 O O . LEU A 1 99 ? -9.273 -0.556 9.507 1.00 88.75 99 LEU A O 1
ATOM 763 N N . LEU A 1 100 ? -7.328 -1.446 8.768 1.00 85.12 100 LEU A N 1
ATOM 764 C CA . LEU A 1 100 ? -7.422 -2.735 9.457 1.00 85.12 100 LEU A CA 1
ATOM 765 C C . LEU A 1 100 ? -6.735 -2.671 10.821 1.00 85.12 100 LEU A C 1
ATOM 767 O O . LEU A 1 100 ? -7.329 -3.230 11.769 1.00 85.12 100 LEU A O 1
#

Mean predicted aligned error: 4.96 Å

pLDDT: mean 86.99, std 8.46, range [43.91, 94.81]

Radius of gyration: 14.7 Å; Cα contacts (8 Å, |Δi|>4): 122; chains: 1; bounding box: 34×25×40 Å

Secondary structure (DSSP, 8-state):
-HHHHHHHHHHHHHHS-TTSSS------HHHHHHHHHHHHHHHHHHHHHHHHHIIIII-HHHHHHHHHHHHHHHHHHHTS--HHHHHHHHHHHHHHHHT-

Sequence (100 aa):
MSYYGMRALLVLYMTGAITEFNPGLGWSQMEAQAIYGIYVGMVYFMVVPGGWLADNILGHQKAVLYGAMIIALGHFTLAIPIEQTFFLGLIFVVLGTGLL

Organism: NCBI:txid408172

Foldseek 3Di:
DVVVVCLVCQLVQQCADCPDPNGGVNDDSVVSVVVSVVLVVLLVVLLVVLVVCCVPPQPLVRLLVVLVVLLVVLVVLCVDPDPVSPVVSSVSNSNSSSSD

Solvent-accessible surface area (backbone atoms only — not comparable to full-atom values): 5050 Å² total; per-residue (Å²): 114,69,67,64,54,49,62,66,45,49,47,55,39,31,46,21,52,61,86,50,100,71,57,25,69,52,42,53,71,67,59,32,50,50,53,49,51,51,52,55,52,44,34,63,54,31,37,59,65,25,46,52,41,17,74,76,72,58,36,60,74,51,21,36,52,52,10,52,53,36,30,51,51,11,53,58,33,49,71,42,98,41,74,71,35,39,57,52,12,53,52,29,36,27,58,12,55,8,27,97

InterPro domains:
  IPR018456 PTR2 family proton/oligopeptide symporter, conserved site [PS01022] (50-74)
  IPR036259 MFS transporter superfamily [G3DSA:1.20.1250.20] (1-100)
  IPR036259 MFS transporter superfamily [SSF103473] (6-95)